Protein AF-A0A376TQ50-F1 (afdb_monomer)

Nearest PDB structures (foldseek):
  1t3d-assembly1_A  TM=9.884E-01  e=1.083E-07  Escherichia coli
  3gvd-assembly1_F  TM=9.855E-01  e=3.465E-07  Yersinia pestis
  4n69-assembly1_A  TM=9.812E-01  e=3.160E-06  Glycine max
  6wye-assembly1_A-3  TM=9.877E-01  e=5.992E-06  Neisseria gonorrhoeae
  4n6a-assembly2_B  TM=9.821E-01  e=6.731E-06  Glycine max

Structure (mmCIF, N/CA/C/O backbone):
data_AF-A0A376TQ50-F1
#
_entry.id   AF-A0A376TQ50-F1
#
loop_
_atom_site.group_PDB
_atom_site.id
_atom_site.type_symbol
_atom_site.label_atom_id
_atom_site.label_alt_id
_atom_site.label_comp_id
_atom_site.label_asym_id
_atom_site.label_entity_id
_atom_site.label_seq_id
_atom_site.pdbx_PDB_ins_code
_atom_site.Cartn_x
_atom_site.Cartn_y
_atom_site.Cartn_z
_atom_site.occupancy
_atom_site.B_iso_or_equiv
_atom_site.auth_seq_id
_atom_site.auth_comp_id
_atom_site.auth_asym_id
_atom_site.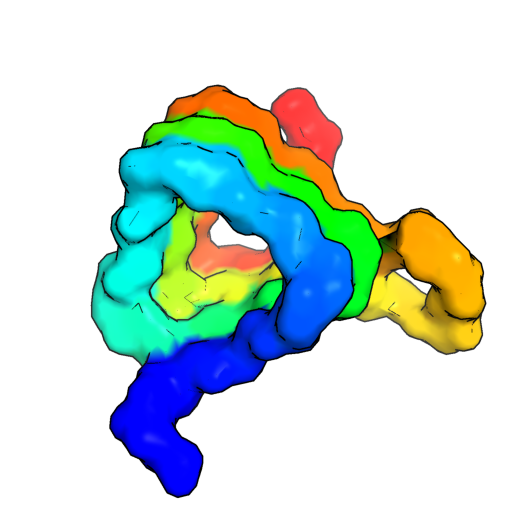auth_atom_id
_atom_site.pdbx_PDB_model_num
ATOM 1 N N . MET A 1 1 ? 11.815 -6.142 -14.886 1.00 58.25 1 MET A N 1
ATOM 2 C CA . MET A 1 1 ? 10.697 -5.821 -13.973 1.00 58.25 1 MET A CA 1
ATOM 3 C C . MET A 1 1 ? 9.412 -5.988 -14.763 1.00 58.25 1 MET A C 1
ATOM 5 O O . MET A 1 1 ? 9.276 -5.310 -15.770 1.00 58.25 1 MET A O 1
ATOM 9 N N . THR A 1 2 ? 8.554 -6.942 -14.397 1.00 85.88 2 THR A N 1
ATOM 10 C CA . THR A 1 2 ? 7.472 -7.431 -15.277 1.00 85.88 2 THR A CA 1
ATOM 11 C C . THR A 1 2 ? 6.269 -6.490 -15.335 1.00 85.88 2 THR A C 1
ATOM 13 O O . THR A 1 2 ? 5.776 -6.227 -16.423 1.00 85.88 2 THR A O 1
ATOM 16 N N . PHE A 1 3 ? 5.852 -5.924 -14.197 1.00 87.56 3 PHE A N 1
ATOM 17 C CA . PHE A 1 3 ? 4.589 -5.172 -14.097 1.00 87.56 3 PHE A CA 1
ATOM 18 C C . PHE A 1 3 ? 4.738 -3.685 -13.743 1.00 87.56 3 PHE A C 1
ATOM 20 O O . PHE A 1 3 ? 3.741 -2.982 -13.684 1.00 87.56 3 PHE A O 1
ATOM 27 N N . GLN A 1 4 ? 5.962 -3.203 -13.484 1.00 91.38 4 GLN A N 1
ATOM 28 C CA . GLN A 1 4 ? 6.235 -1.806 -13.091 1.00 91.38 4 GLN A CA 1
ATOM 29 C C . GLN A 1 4 ? 5.391 -1.323 -11.887 1.00 91.38 4 GLN A C 1
ATOM 31 O O . GLN A 1 4 ? 5.088 -0.138 -11.765 1.00 91.38 4 GLN A O 1
ATOM 36 N N . VAL A 1 5 ? 5.053 -2.264 -11.003 1.00 93.81 5 VAL A N 1
ATOM 37 C CA . VAL A 1 5 ? 4.364 -2.086 -9.723 1.00 93.81 5 VAL A CA 1
ATOM 38 C C . VAL A 1 5 ? 5.319 -2.550 -8.628 1.00 93.81 5 VAL A C 1
ATOM 40 O O . VAL A 1 5 ? 5.879 -3.645 -8.737 1.00 93.81 5 VAL A O 1
ATOM 43 N N . ASP A 1 6 ? 5.499 -1.733 -7.595 1.00 95.12 6 ASP A N 1
ATOM 44 C CA . ASP A 1 6 ? 6.289 -2.065 -6.410 1.00 95.12 6 ASP A CA 1
ATOM 45 C C . ASP A 1 6 ? 5.386 -2.063 -5.175 1.00 95.12 6 ASP A C 1
ATOM 47 O O . ASP A 1 6 ? 4.877 -1.026 -4.755 1.00 95.12 6 ASP A O 1
ATOM 51 N N . ILE A 1 7 ? 5.137 -3.244 -4.617 1.00 95.62 7 ILE A N 1
ATOM 52 C CA . ILE A 1 7 ? 4.319 -3.415 -3.418 1.00 95.62 7 ILE A CA 1
ATOM 53 C C . ILE A 1 7 ? 5.164 -4.153 -2.398 1.00 95.62 7 ILE A C 1
ATOM 55 O O . ILE A 1 7 ? 5.525 -5.316 -2.593 1.00 95.62 7 ILE A O 1
ATOM 59 N N . HIS A 1 8 ? 5.445 -3.485 -1.283 1.00 96.38 8 HIS A N 1
ATOM 60 C CA . HIS A 1 8 ? 6.143 -4.119 -0.182 1.00 96.38 8 HIS A CA 1
ATOM 61 C C . HIS A 1 8 ? 5.302 -5.283 0.380 1.00 96.38 8 HIS A C 1
ATOM 63 O O . HIS A 1 8 ? 4.116 -5.093 0.655 1.00 96.38 8 HIS A O 1
ATOM 69 N N . PRO A 1 9 ? 5.885 -6.470 0.640 1.00 96.69 9 PRO A N 1
ATOM 70 C CA . PRO A 1 9 ? 5.128 -7.656 1.062 1.00 96.69 9 PRO A CA 1
ATOM 71 C C . PRO A 1 9 ? 4.428 -7.511 2.422 1.00 96.69 9 PRO A C 1
ATOM 73 O O . PRO A 1 9 ? 3.492 -8.247 2.714 1.00 96.69 9 PRO A O 1
ATOM 76 N N . ALA A 1 10 ? 4.878 -6.576 3.262 1.00 96.81 10 ALA A N 1
ATOM 77 C CA . ALA A 1 10 ? 4.243 -6.277 4.550 1.00 96.81 10 ALA A CA 1
ATOM 78 C C . ALA A 1 10 ? 3.037 -5.319 4.456 1.00 96.81 10 ALA A C 1
ATOM 80 O O . ALA A 1 10 ? 2.341 -5.127 5.457 1.00 96.81 10 ALA A O 1
ATOM 81 N N . ALA A 1 11 ? 2.783 -4.723 3.283 1.00 96.44 11 ALA A N 1
ATOM 82 C CA . ALA A 1 11 ? 1.619 -3.871 3.084 1.00 96.44 11 ALA A CA 1
ATOM 83 C C . ALA A 1 11 ? 0.333 -4.682 3.292 1.00 96.44 11 ALA A C 1
ATOM 85 O O . ALA A 1 11 ? 0.218 -5.830 2.859 1.00 96.44 11 ALA A O 1
ATOM 86 N N . LYS A 1 12 ? -0.657 -4.083 3.955 1.00 97.56 12 LYS A N 1
ATOM 87 C CA . LYS A 1 12 ? -1.947 -4.735 4.201 1.00 97.56 12 LYS A CA 1
ATOM 88 C C . LYS A 1 12 ? -2.921 -4.312 3.116 1.00 97.56 12 LYS A C 1
ATOM 90 O O . LYS A 1 12 ? -3.232 -3.129 3.018 1.00 97.56 12 LYS A O 1
ATOM 95 N N . ILE A 1 13 ? -3.389 -5.265 2.318 1.00 97.06 13 ILE A N 1
ATOM 96 C CA . ILE A 1 13 ? -4.263 -5.008 1.172 1.00 97.06 13 ILE A CA 1
ATOM 97 C C . ILE A 1 13 ? -5.554 -5.808 1.344 1.00 97.06 13 ILE A C 1
ATOM 99 O O . ILE A 1 13 ? -5.512 -7.013 1.597 1.00 97.06 13 ILE A O 1
ATOM 103 N N . GLY A 1 14 ? -6.688 -5.117 1.248 1.00 96.69 14 GLY A N 1
ATOM 104 C CA . GLY A 1 14 ? -8.026 -5.690 1.281 1.00 96.69 14 GLY A CA 1
ATOM 105 C C . GLY A 1 14 ? -8.388 -6.437 -0.004 1.00 96.69 14 GLY A C 1
ATOM 106 O O . GLY A 1 14 ? -7.535 -6.833 -0.799 1.00 96.69 14 GLY A O 1
ATOM 107 N N . ARG A 1 15 ? -9.690 -6.643 -0.209 1.00 97.50 15 ARG A N 1
ATOM 108 C CA . ARG A 1 15 ? -10.252 -7.289 -1.410 1.00 97.50 15 ARG A CA 1
ATOM 109 C C . ARG A 1 15 ? -10.958 -6.271 -2.305 1.00 97.50 15 ARG A C 1
ATOM 111 O O . ARG A 1 15 ? -11.297 -5.191 -1.841 1.00 97.50 15 ARG A O 1
ATOM 118 N N . GLY A 1 16 ? -11.195 -6.627 -3.568 1.00 96.94 16 GLY A N 1
ATOM 119 C CA . GLY A 1 16 ? -11.866 -5.728 -4.520 1.00 96.94 16 GLY A CA 1
ATOM 120 C C . GLY A 1 16 ? -10.974 -4.585 -5.014 1.00 96.94 16 GLY A C 1
ATOM 121 O O . GLY A 1 16 ? -11.461 -3.505 -5.317 1.00 96.94 16 GLY A O 1
ATOM 122 N N . ILE A 1 17 ? -9.656 -4.802 -5.067 1.00 96.94 17 ILE A N 1
ATOM 123 C CA . ILE A 1 17 ? -8.698 -3.765 -5.462 1.00 96.94 17 ILE A CA 1
ATOM 124 C C . ILE A 1 17 ? -8.573 -3.698 -6.980 1.00 96.94 17 ILE A C 1
ATOM 126 O O . ILE A 1 17 ? -8.249 -4.698 -7.624 1.00 96.94 17 ILE A O 1
ATOM 130 N N . MET A 1 18 ? -8.757 -2.503 -7.536 1.00 96.31 18 MET A N 1
ATOM 131 C CA . MET A 1 18 ? -8.465 -2.207 -8.936 1.00 96.31 18 MET A CA 1
ATOM 132 C C . MET A 1 18 ? -7.162 -1.409 -9.031 1.00 96.31 18 MET A C 1
ATOM 134 O O . MET A 1 18 ? -7.060 -0.311 -8.488 1.00 96.31 18 MET A O 1
ATOM 138 N N . LEU A 1 19 ? -6.170 -1.957 -9.737 1.00 94.38 19 LEU A N 1
ATOM 139 C CA . LEU A 1 19 ? -4.959 -1.237 -10.135 1.00 94.38 19 LEU A CA 1
ATOM 140 C C . LEU A 1 19 ? -5.089 -0.883 -11.618 1.00 94.38 19 LEU A C 1
ATOM 142 O O . LEU A 1 19 ? -4.814 -1.714 -12.483 1.00 94.38 19 LEU A O 1
ATOM 146 N N . ASP A 1 20 ? -5.564 0.325 -11.905 1.00 93.06 20 ASP A N 1
ATOM 147 C CA . ASP A 1 20 ? -5.826 0.777 -13.269 1.00 93.06 20 ASP A CA 1
ATOM 148 C C . ASP A 1 20 ? -4.571 1.382 -13.901 1.00 93.06 20 ASP A C 1
ATOM 150 O O . ASP A 1 20 ? -3.882 2.193 -13.277 1.00 93.06 20 ASP A O 1
ATOM 154 N N . HIS A 1 21 ? -4.243 0.948 -15.122 1.00 93.62 21 HIS A N 1
ATOM 155 C CA . HIS A 1 21 ? -2.974 1.163 -15.841 1.00 93.62 21 HIS A CA 1
ATOM 156 C C . HIS A 1 21 ? -1.688 0.696 -15.116 1.00 93.62 21 HIS A C 1
ATOM 158 O O . HIS A 1 21 ? -0.707 0.369 -15.787 1.00 93.62 21 HIS A O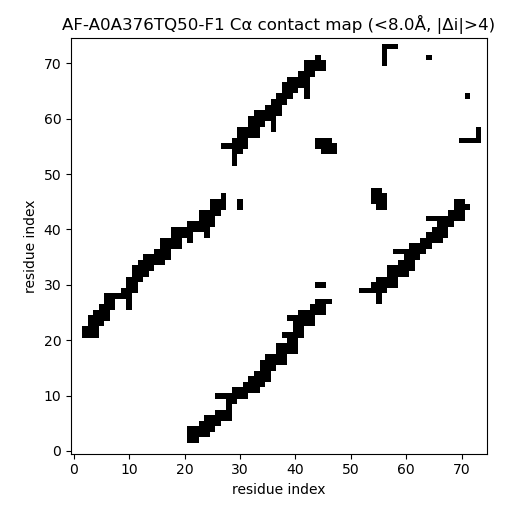 1
ATOM 164 N N . ALA A 1 22 ? -1.694 0.640 -13.779 1.00 88.25 22 ALA A N 1
ATOM 165 C CA . ALA A 1 22 ? -0.742 0.073 -12.817 1.00 88.25 22 ALA A CA 1
ATOM 166 C C . ALA A 1 22 ? 0.713 0.582 -12.855 1.00 88.25 22 ALA A C 1
ATOM 168 O O . ALA A 1 22 ? 1.437 0.483 -11.866 1.00 88.25 22 ALA A O 1
ATOM 169 N N . THR A 1 23 ? 1.149 1.164 -13.966 1.00 90.88 23 THR A N 1
ATOM 170 C CA . THR A 1 23 ? 2.522 1.616 -14.174 1.00 90.88 23 THR A CA 1
ATOM 171 C C . THR A 1 23 ? 2.890 2.677 -13.140 1.00 90.88 23 THR A C 1
ATOM 173 O O . THR A 1 23 ? 2.197 3.683 -13.004 1.00 90.88 23 THR A O 1
ATOM 176 N N . GLY A 1 24 ? 3.989 2.467 -12.414 1.00 89.62 24 GLY A N 1
ATOM 177 C CA . GLY A 1 24 ? 4.507 3.437 -11.448 1.00 89.62 24 GLY A CA 1
ATOM 178 C C . GLY A 1 24 ? 3.777 3.456 -10.104 1.00 89.62 24 GLY A C 1
ATOM 179 O O . GLY A 1 24 ? 3.939 4.419 -9.357 1.00 89.62 24 GLY A O 1
ATOM 180 N N . ILE A 1 25 ? 2.976 2.432 -9.784 1.00 94.06 25 ILE A N 1
ATOM 181 C CA . ILE A 1 25 ? 2.400 2.285 -8.443 1.00 94.06 25 ILE A CA 1
ATOM 182 C C . ILE A 1 25 ? 3.482 1.829 -7.457 1.00 94.06 25 ILE A C 1
ATOM 184 O O . ILE A 1 25 ? 4.160 0.829 -7.697 1.00 94.06 25 ILE A O 1
ATOM 188 N N . VAL A 1 26 ? 3.595 2.539 -6.332 1.00 94.75 26 VAL A N 1
ATOM 189 C CA . VAL A 1 26 ? 4.492 2.207 -5.215 1.00 94.75 26 VAL A CA 1
ATOM 190 C C . VAL A 1 26 ? 3.697 2.140 -3.912 1.00 94.75 26 VAL A C 1
ATOM 192 O O . VAL A 1 26 ? 3.067 3.121 -3.514 1.00 94.75 26 VAL A O 1
ATOM 195 N N . VAL A 1 27 ? 3.749 1.006 -3.214 1.00 95.3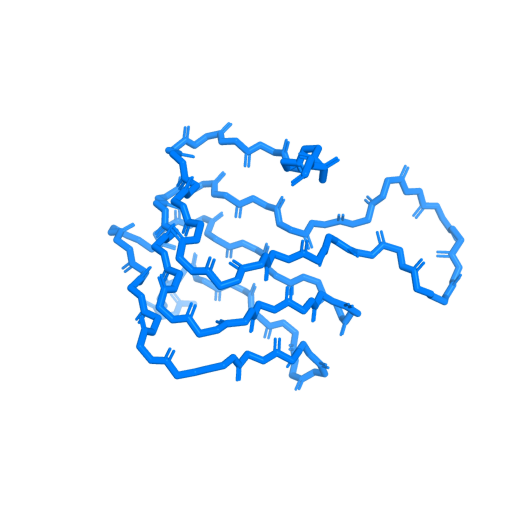1 27 VAL A N 1
ATOM 196 C CA . VAL A 1 27 ? 3.079 0.782 -1.925 1.00 95.31 27 VAL A CA 1
ATOM 197 C C . VAL A 1 27 ? 4.108 0.401 -0.869 1.00 95.31 27 VAL A C 1
ATOM 199 O O . VAL A 1 27 ? 4.744 -0.650 -0.947 1.00 95.31 27 VAL A O 1
ATOM 202 N N . GLY A 1 28 ? 4.278 1.269 0.128 1.00 95.06 28 GLY A N 1
ATOM 203 C CA . GLY A 1 28 ? 5.281 1.081 1.170 1.00 95.06 28 GLY A CA 1
ATOM 204 C C . GLY A 1 28 ? 4.878 0.102 2.277 1.00 95.06 28 GLY A C 1
ATOM 205 O O . GLY A 1 28 ? 3.721 -0.281 2.426 1.00 95.06 28 GLY A O 1
ATOM 206 N N . GLU A 1 29 ? 5.865 -0.270 3.093 1.00 96.12 29 GLU A N 1
ATOM 207 C CA . GLU A 1 29 ? 5.810 -1.358 4.081 1.00 96.12 29 GLU A CA 1
ATOM 208 C C . GLU A 1 29 ? 4.608 -1.333 5.029 1.00 96.12 29 GLU A C 1
ATOM 210 O O . GLU A 1 29 ? 3.997 -2.367 5.270 1.00 96.12 29 GLU A O 1
ATOM 215 N N . THR A 1 30 ? 4.273 -0.168 5.578 1.00 95.19 30 THR A N 1
ATOM 216 C CA . THR A 1 30 ? 3.214 -0.032 6.591 1.00 95.19 30 THR A CA 1
ATOM 217 C C . THR A 1 30 ? 1.901 0.470 6.001 1.00 95.19 30 THR A C 1
ATOM 219 O O . THR A 1 30 ? 0.999 0.843 6.753 1.00 95.19 30 THR A O 1
ATOM 222 N N . ALA A 1 31 ? 1.776 0.518 4.670 1.00 95.81 31 ALA A N 1
ATOM 223 C CA . ALA A 1 31 ? 0.560 0.986 4.023 1.00 95.81 31 ALA A CA 1
ATOM 224 C C . ALA A 1 31 ? -0.602 0.034 4.333 1.00 95.81 31 ALA A C 1
ATOM 226 O O . ALA A 1 31 ? -0.425 -1.183 4.443 1.00 95.81 31 ALA A O 1
ATOM 227 N N . VAL A 1 32 ? -1.795 0.604 4.487 1.00 97.00 32 VAL A N 1
ATOM 228 C CA . VAL A 1 32 ? -3.037 -0.165 4.611 1.00 97.00 32 VAL A CA 1
ATOM 229 C C . VAL A 1 32 ? -3.979 0.305 3.521 1.00 97.00 32 VAL A C 1
ATOM 231 O O . VAL A 1 32 ? -4.243 1.498 3.422 1.00 97.00 32 VAL A O 1
ATOM 234 N N . ILE A 1 33 ? -4.468 -0.628 2.717 1.00 96.69 33 ILE A N 1
ATOM 235 C CA . ILE A 1 33 ? -5.501 -0.423 1.711 1.00 96.69 33 ILE A CA 1
ATOM 236 C C . ILE A 1 33 ? -6.676 -1.306 2.128 1.00 96.69 33 ILE A C 1
ATOM 238 O O . ILE A 1 33 ? -6.527 -2.524 2.197 1.00 96.69 33 ILE A O 1
ATOM 242 N N . GLU A 1 34 ? -7.809 -0.700 2.472 1.00 98.00 34 GLU A N 1
ATOM 243 C CA . GLU A 1 34 ? -9.047 -1.413 2.812 1.00 98.00 34 GLU A CA 1
ATOM 244 C C . GLU A 1 34 ? -9.742 -1.960 1.543 1.00 98.00 34 GLU A C 1
ATOM 246 O O . GLU A 1 34 ? -9.108 -2.101 0.497 1.00 98.00 34 GLU A O 1
ATOM 251 N N . ASN A 1 35 ? -11.009 -2.371 1.632 1.00 98.00 35 ASN A N 1
ATOM 252 C CA . ASN A 1 35 ? -11.693 -3.029 0.515 1.00 98.00 35 ASN A CA 1
ATOM 253 C C . ASN A 1 35 ? -12.145 -2.036 -0.564 1.00 98.00 35 ASN A C 1
ATOM 255 O O . ASN A 1 35 ? -12.308 -0.846 -0.303 1.00 98.00 35 ASN A O 1
ATOM 259 N N . ASP A 1 36 ? -12.380 -2.546 -1.771 1.00 97.44 36 ASP A N 1
ATOM 260 C CA . ASP A 1 36 ? -13.049 -1.825 -2.860 1.00 97.44 36 ASP A CA 1
ATOM 261 C C . ASP A 1 36 ? -12.370 -0.487 -3.218 1.00 97.44 36 ASP A C 1
ATOM 263 O O . ASP A 1 36 ? -13.015 0.525 -3.490 1.00 97.44 36 ASP A O 1
ATOM 267 N N . VAL A 1 37 ? -11.033 -0.480 -3.202 1.00 96.56 37 VAL A N 1
ATOM 268 C CA . VAL A 1 37 ? -10.201 0.685 -3.536 1.00 96.56 37 VAL A CA 1
ATOM 269 C C . VAL A 1 37 ? -9.753 0.631 -4.995 1.00 96.56 37 VAL A C 1
ATOM 271 O O . VAL A 1 37 ? -9.300 -0.403 -5.489 1.00 96.56 37 VAL A O 1
ATOM 274 N N . SER A 1 38 ? -9.804 1.782 -5.669 1.00 96.00 38 SER A N 1
ATOM 275 C CA . SER A 1 38 ? -9.287 1.961 -7.034 1.00 96.00 38 SER A CA 1
ATOM 276 C C .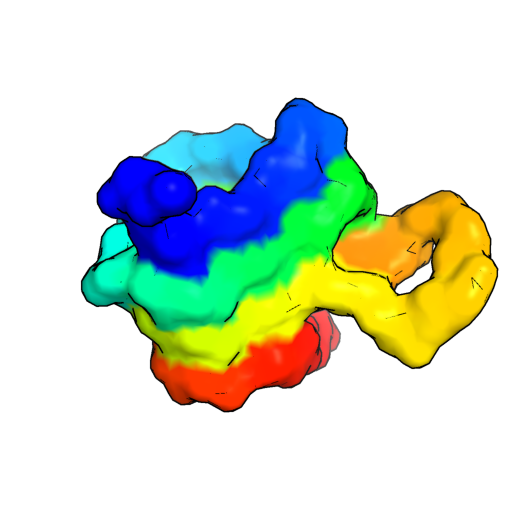 SER A 1 38 ? -8.056 2.869 -7.049 1.00 96.00 38 SER A C 1
ATOM 278 O O . SER A 1 38 ? -8.102 3.987 -6.534 1.00 96.00 38 SER A O 1
ATOM 280 N N . ILE A 1 39 ? -6.958 2.409 -7.654 1.00 94.50 39 ILE A N 1
ATOM 281 C CA . ILE A 1 39 ? -5.670 3.115 -7.719 1.00 94.50 39 ILE A CA 1
ATOM 282 C C . ILE A 1 39 ? -5.225 3.227 -9.178 1.00 94.50 39 ILE A C 1
ATOM 284 O O . ILE A 1 39 ? -5.086 2.212 -9.855 1.00 94.50 39 ILE A O 1
ATOM 288 N N . LEU A 1 40 ? -4.987 4.451 -9.652 1.00 93.81 40 LEU A N 1
ATOM 289 C CA . LEU A 1 40 ? -4.515 4.725 -11.014 1.00 93.81 40 LEU A CA 1
ATOM 290 C C . LEU A 1 40 ? -2.973 4.729 -11.105 1.00 93.81 40 LEU A C 1
ATOM 292 O O . LEU A 1 40 ? -2.268 4.629 -10.099 1.00 93.81 40 LEU A O 1
ATOM 296 N N . GLN A 1 41 ? -2.435 4.881 -12.319 1.00 93.38 41 GLN A N 1
ATOM 297 C CA . GLN A 1 41 ? -0.994 4.957 -12.574 1.00 93.38 41 GLN A CA 1
ATOM 298 C C . GLN A 1 41 ? -0.270 6.051 -11.767 1.00 93.38 41 GLN A C 1
ATOM 300 O O . GLN A 1 41 ? -0.821 7.112 -11.450 1.00 93.38 41 GLN A O 1
ATOM 305 N N . SER A 1 42 ? 1.017 5.812 -11.512 1.00 92.19 42 SER A N 1
ATOM 306 C CA . SER A 1 42 ? 1.942 6.744 -10.852 1.00 92.19 42 SER A CA 1
ATOM 307 C C . SER A 1 42 ? 1.526 7.171 -9.436 1.00 92.19 42 SER A C 1
ATOM 309 O O . SER A 1 42 ? 1.891 8.257 -8.985 1.00 92.19 42 SER A O 1
ATOM 311 N N . VAL A 1 43 ? 0.748 6.349 -8.727 1.00 93.31 43 VAL A N 1
ATOM 312 C CA . VAL A 1 43 ? 0.377 6.600 -7.327 1.00 93.31 43 VAL A CA 1
ATOM 313 C C . VAL A 1 43 ? 1.449 6.064 -6.383 1.00 93.31 43 VAL A C 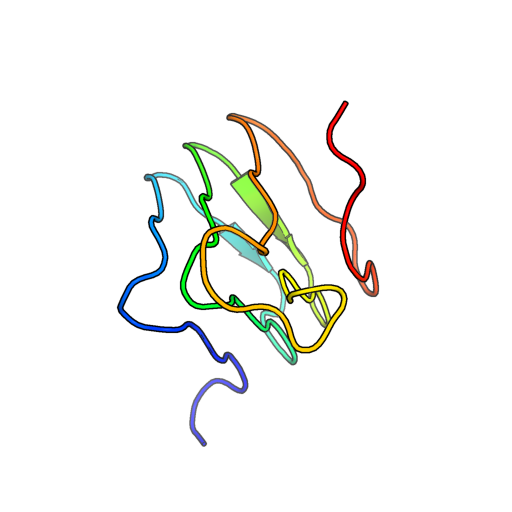1
ATOM 315 O O . VAL A 1 43 ? 1.859 4.910 -6.473 1.00 93.31 43 VAL A O 1
ATOM 318 N N . THR A 1 44 ? 1.857 6.889 -5.417 1.00 93.56 44 THR A N 1
ATOM 319 C CA . THR A 1 44 ? 2.807 6.491 -4.368 1.00 93.56 44 THR A CA 1
ATOM 320 C C . THR A 1 44 ? 2.173 6.582 -2.982 1.00 93.56 44 THR A C 1
ATOM 322 O O . THR A 1 44 ? 1.850 7.669 -2.498 1.00 93.56 44 THR A O 1
ATOM 325 N N . LEU A 1 45 ? 2.056 5.431 -2.315 1.00 92.44 45 LEU A N 1
ATOM 326 C CA . LEU A 1 45 ? 1.704 5.278 -0.900 1.00 92.44 45 LEU A CA 1
ATOM 327 C C . LEU A 1 45 ? 2.984 5.121 -0.061 1.00 92.44 45 LEU A C 1
ATOM 329 O O . LEU A 1 45 ? 3.216 4.106 0.600 1.00 92.44 45 LEU A O 1
ATOM 333 N N . GLY A 1 46 ? 3.853 6.128 -0.164 1.00 91.00 46 GLY A N 1
ATOM 334 C CA . GLY A 1 46 ? 5.179 6.183 0.453 1.00 91.00 46 GLY A CA 1
ATOM 335 C C . GLY A 1 46 ? 5.199 6.910 1.800 1.00 91.00 46 GLY A C 1
ATOM 336 O O . GLY A 1 46 ? 4.224 7.538 2.203 1.00 91.00 46 GLY A O 1
ATOM 337 N N . GLY A 1 47 ? 6.326 6.823 2.508 1.00 86.12 47 GLY A N 1
ATOM 338 C CA . GLY A 1 47 ? 6.548 7.577 3.745 1.00 86.12 47 GLY A CA 1
ATOM 339 C C . GLY A 1 47 ? 7.084 8.986 3.492 1.00 86.12 47 GLY A C 1
ATOM 340 O O . GLY A 1 47 ? 7.766 9.229 2.501 1.00 86.12 47 GLY A O 1
ATOM 341 N N . THR A 1 48 ? 6.823 9.912 4.416 1.00 76.88 48 THR A N 1
ATOM 342 C CA . THR A 1 48 ? 7.226 11.329 4.307 1.00 76.88 48 THR A CA 1
ATOM 343 C C . THR A 1 48 ? 8.606 11.653 4.894 1.00 76.88 48 THR A C 1
ATOM 345 O O .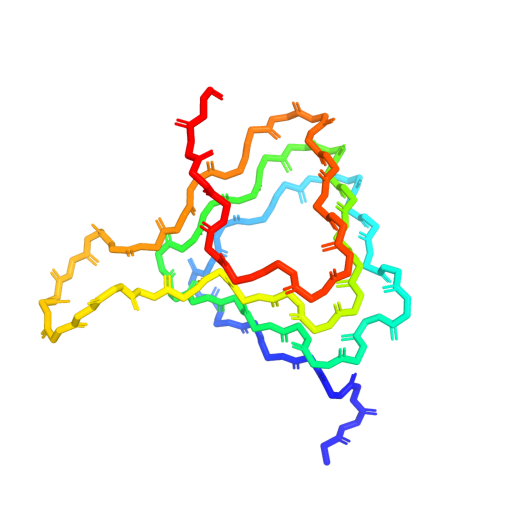 THR A 1 48 ? 8.984 12.822 4.947 1.00 76.88 48 THR A O 1
ATOM 348 N N . GLY A 1 49 ? 9.389 10.666 5.348 1.00 70.75 49 GLY A N 1
ATOM 349 C CA . GLY A 1 49 ? 10.675 10.942 6.000 1.00 70.75 49 GLY A CA 1
ATOM 350 C C . GLY A 1 49 ? 11.506 9.716 6.387 1.00 70.75 49 GLY A C 1
ATOM 351 O O . GLY A 1 49 ? 11.221 8.592 5.978 1.00 70.75 49 GLY A O 1
ATOM 352 N N . LYS A 1 50 ? 12.557 9.954 7.189 1.00 68.19 50 LYS A N 1
ATOM 353 C CA . LYS A 1 50 ? 13.564 8.955 7.617 1.00 68.19 50 LYS A CA 1
ATOM 354 C C . LYS A 1 50 ? 13.188 8.165 8.878 1.00 68.19 50 LYS A C 1
ATOM 356 O O . LYS A 1 50 ? 13.968 7.331 9.327 1.00 68.19 50 LYS A O 1
ATOM 361 N N . SER A 1 51 ? 12.025 8.431 9.461 1.00 69.88 51 SER A N 1
ATOM 362 C CA . SER A 1 51 ? 11.578 7.752 10.677 1.00 69.88 51 SER A CA 1
ATOM 363 C C . SER A 1 51 ? 11.110 6.325 10.366 1.00 69.88 51 SER A C 1
ATOM 365 O O . SER A 1 51 ? 10.467 6.075 9.342 1.00 69.88 51 SER A O 1
ATOM 367 N N . GLY A 1 52 ? 11.461 5.380 11.240 1.00 76.00 52 GLY A N 1
ATOM 368 C CA . GLY A 1 52 ? 10.898 4.027 11.239 1.00 76.00 52 GLY A CA 1
ATOM 369 C C . GLY A 1 52 ? 9.502 3.992 11.869 1.00 76.00 52 GLY A C 1
ATOM 370 O O . GLY A 1 52 ? 9.060 4.976 12.462 1.00 76.00 52 GLY A O 1
ATOM 371 N N . GLY A 1 53 ? 8.820 2.851 11.759 1.00 83.56 53 GLY A N 1
ATOM 372 C CA . GLY A 1 53 ? 7.472 2.659 12.303 1.00 83.56 53 GLY A CA 1
ATOM 373 C C . GLY A 1 53 ? 6.363 2.985 11.302 1.00 83.56 53 GLY A C 1
ATOM 374 O O . GLY A 1 53 ? 6.573 2.938 10.089 1.00 83.56 53 GLY A O 1
ATOM 375 N N . ASP A 1 54 ? 5.162 3.278 11.809 1.00 88.31 54 ASP A N 1
ATOM 376 C CA . ASP A 1 54 ? 3.999 3.504 10.954 1.00 88.31 54 ASP A CA 1
ATOM 377 C C . ASP A 1 54 ? 4.047 4.874 10.268 1.00 88.31 54 ASP A C 1
ATOM 379 O O . ASP A 1 54 ? 3.796 5.908 10.884 1.00 88.31 54 ASP A O 1
ATOM 383 N N . ARG A 1 55 ? 4.404 4.870 8.981 1.00 90.00 55 ARG A N 1
ATOM 384 C CA . ARG A 1 55 ? 4.702 6.090 8.218 1.00 90.00 55 ARG A CA 1
ATOM 385 C C . ARG A 1 55 ? 4.043 6.161 6.846 1.00 90.00 55 ARG A C 1
ATOM 387 O O . ARG A 1 55 ? 4.284 7.118 6.119 1.00 90.00 55 ARG A O 1
ATOM 394 N N . HIS A 1 56 ? 3.284 5.139 6.469 1.00 92.88 56 HIS A N 1
ATOM 395 C CA . HIS A 1 56 ? 2.658 5.041 5.154 1.00 92.88 56 HIS A CA 1
ATOM 396 C C . HIS A 1 56 ? 1.142 5.303 5.244 1.00 92.88 56 HIS A C 1
ATOM 398 O O . HIS A 1 56 ? 0.547 5.096 6.308 1.00 92.88 56 HIS A O 1
ATOM 404 N N . PRO A 1 57 ? 0.494 5.741 4.148 1.00 92.06 57 PRO A N 1
ATOM 405 C CA . PRO A 1 57 ? -0.934 6.060 4.132 1.00 92.06 57 PRO A CA 1
ATOM 406 C C . PRO A 1 57 ? -1.861 4.900 4.519 1.00 92.06 57 PRO A C 1
ATOM 408 O O . PRO A 1 57 ? -1.559 3.725 4.288 1.00 92.06 57 PRO A O 1
ATOM 411 N N . LYS A 1 58 ? -3.030 5.260 5.066 1.00 94.62 58 LYS A N 1
ATOM 412 C CA . LYS A 1 58 ? -4.159 4.359 5.334 1.00 94.62 58 LYS A CA 1
ATOM 413 C C . LYS A 1 58 ? -5.312 4.751 4.418 1.00 94.62 58 LYS A C 1
ATOM 415 O O . LYS A 1 58 ? -5.901 5.815 4.592 1.00 94.62 58 LYS A O 1
ATOM 420 N N . ILE A 1 59 ? -5.575 3.924 3.418 1.00 94.38 59 ILE A N 1
ATOM 421 C CA . ILE A 1 59 ? -6.611 4.133 2.414 1.00 94.38 59 ILE A CA 1
ATOM 422 C C . ILE A 1 59 ? -7.854 3.374 2.856 1.00 94.38 59 ILE A C 1
ATOM 424 O O . ILE A 1 59 ? -7.801 2.159 3.046 1.00 94.38 59 ILE A O 1
ATOM 428 N N . ARG A 1 60 ? -8.939 4.119 3.064 1.00 94.69 60 ARG A N 1
ATOM 429 C CA . ARG A 1 60 ? -10.206 3.587 3.564 1.00 94.69 60 ARG A CA 1
ATOM 430 C C . ARG A 1 60 ? -11.033 2.928 2.468 1.00 94.69 60 ARG A C 1
ATOM 432 O O . ARG A 1 60 ? -10.767 3.123 1.283 1.00 94.69 60 ARG A O 1
ATOM 439 N N . GLU A 1 61 ? -12.005 2.132 2.892 1.00 96.31 61 GLU A N 1
ATOM 440 C CA . GLU A 1 61 ? -12.907 1.402 2.004 1.00 96.31 61 GLU A CA 1
ATOM 441 C C . GLU A 1 61 ? -13.617 2.344 1.015 1.00 96.31 61 GLU A C 1
ATOM 443 O O . GLU A 1 61 ? -14.063 3.431 1.386 1.00 96.31 61 GLU A O 1
ATOM 448 N N . GLY A 1 62 ? -13.683 1.944 -0.260 1.00 92.69 62 GLY A N 1
ATOM 449 C CA . GLY A 1 62 ? -14.354 2.705 -1.324 1.00 92.69 62 GLY A CA 1
ATOM 450 C C . GLY A 1 62 ? -13.588 3.923 -1.864 1.00 92.69 62 GLY A C 1
ATOM 451 O O . GLY A 1 62 ? -14.124 4.674 -2.681 1.00 92.69 62 GLY A O 1
ATOM 452 N N . VAL A 1 63 ? -12.347 4.161 -1.424 1.00 93.50 63 VAL A N 1
ATOM 453 C CA . VAL A 1 63 ? -11.546 5.300 -1.900 1.00 93.50 63 VAL A CA 1
ATOM 454 C C . VAL A 1 63 ? -11.068 5.089 -3.343 1.00 93.50 63 VAL A C 1
ATOM 456 O O . VAL A 1 63 ? -10.591 4.021 -3.724 1.00 93.50 63 VAL A O 1
ATOM 459 N N . MET A 1 64 ? -11.113 6.162 -4.135 1.00 92.69 64 MET A N 1
ATOM 460 C CA . MET A 1 64 ? -10.500 6.239 -5.462 1.00 92.69 64 MET A CA 1
ATOM 461 C C . MET A 1 64 ? -9.309 7.207 -5.445 1.00 92.69 64 MET A C 1
ATOM 463 O O . MET A 1 64 ? -9.450 8.371 -5.064 1.00 92.69 64 MET A O 1
ATOM 467 N N . ILE A 1 65 ? -8.139 6.747 -5.895 1.00 89.06 65 ILE A N 1
ATOM 468 C CA . ILE A 1 65 ? -6.917 7.555 -5.995 1.00 89.06 65 ILE A CA 1
ATOM 469 C C . ILE A 1 65 ? -6.579 7.790 -7.467 1.00 89.06 65 ILE A C 1
ATOM 471 O O . ILE A 1 65 ? -6.124 6.888 -8.167 1.00 89.06 65 ILE A O 1
ATOM 475 N N . GLY A 1 66 ? -6.795 9.028 -7.919 1.00 85.00 66 GLY A N 1
ATOM 476 C CA . GLY A 1 66 ? -6.494 9.474 -9.281 1.00 85.00 66 GLY A CA 1
ATOM 477 C C . GLY A 1 66 ? -5.000 9.478 -9.626 1.00 85.00 66 GLY A C 1
ATOM 478 O O . GLY A 1 66 ? -4.139 9.521 -8.747 1.00 85.00 66 GLY A O 1
ATOM 479 N N . ALA A 1 67 ? -4.712 9.470 -10.929 1.00 76.31 67 ALA A N 1
ATOM 480 C CA . ALA A 1 67 ? -3.362 9.384 -11.474 1.00 76.31 67 ALA A CA 1
ATOM 481 C C . ALA A 1 67 ? -2.439 10.513 -10.992 1.00 76.31 67 ALA A C 1
ATOM 483 O O . ALA A 1 67 ? -2.858 11.667 -10.876 1.00 76.31 67 ALA A O 1
ATOM 484 N N . GLY A 1 68 ? -1.170 10.178 -10.746 1.00 60.97 68 GLY A N 1
ATOM 485 C CA . GLY A 1 68 ? -0.140 11.151 -10.365 1.00 60.97 68 GLY A CA 1
ATOM 486 C C . GLY A 1 68 ? -0.309 11.756 -8.968 1.00 60.97 68 GLY A C 1
ATOM 487 O O . GLY A 1 68 ? 0.336 12.756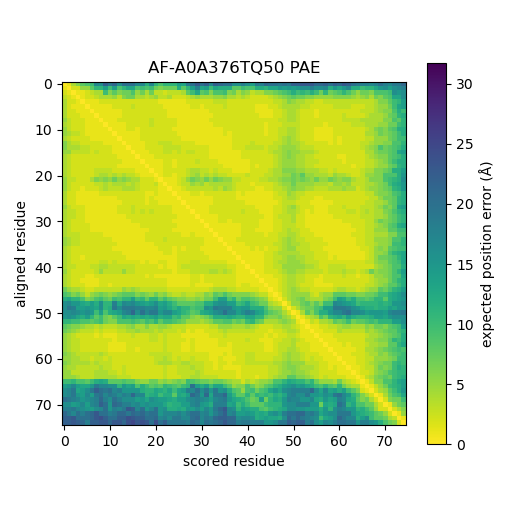 -8.658 1.00 60.97 68 GLY A O 1
ATOM 488 N N . ARG A 1 69 ? -1.171 11.185 -8.113 1.00 60.81 69 ARG A N 1
ATOM 489 C CA . ARG A 1 69 ? -1.245 11.587 -6.706 1.00 60.81 69 ARG A CA 1
ATOM 490 C C . ARG A 1 69 ? -0.172 10.891 -5.881 1.00 60.81 69 ARG A C 1
ATOM 492 O O . ARG A 1 69 ? -0.224 9.690 -5.618 1.00 60.81 69 ARG A O 1
ATOM 499 N N . GLU A 1 70 ? 0.759 11.695 -5.399 1.00 56.38 70 GLU A N 1
ATOM 500 C CA . GLU A 1 70 ? 1.644 11.352 -4.298 1.00 56.38 70 GLU A CA 1
ATOM 501 C C . GLU A 1 70 ? 0.912 11.587 -2.971 1.00 56.38 70 GLU A C 1
ATOM 503 O O . GLU A 1 70 ? 0.433 12.686 -2.692 1.00 56.38 70 GLU A O 1
A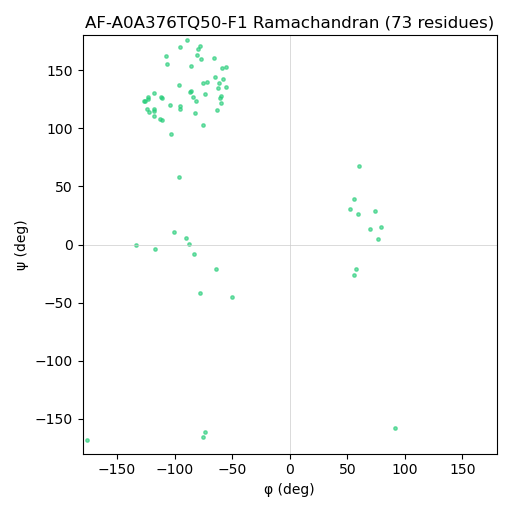TOM 508 N N . ASN A 1 71 ? 0.818 10.546 -2.141 1.00 58.97 71 ASN A N 1
ATOM 509 C CA . ASN A 1 71 ? 0.496 10.689 -0.723 1.00 58.97 71 ASN A CA 1
ATOM 510 C C . ASN A 1 71 ? -0.879 11.350 -0.417 1.00 58.97 71 ASN A C 1
ATOM 512 O O . ASN A 1 71 ? -0.936 12.471 0.104 1.00 58.97 71 ASN A O 1
ATOM 516 N N . PRO A 1 72 ? -2.013 10.686 -0.730 1.00 54.94 72 PRO A N 1
ATOM 517 C CA . PRO A 1 72 ? -3.339 11.239 -0.465 1.00 54.94 72 PRO A CA 1
ATOM 518 C C . PRO A 1 72 ? -3.512 11.511 1.036 1.00 54.94 72 PRO A C 1
ATOM 520 O O . PRO A 1 72 ? -3.364 10.617 1.870 1.00 54.94 72 PRO A O 1
ATOM 523 N N . ARG A 1 73 ? -3.805 12.769 1.389 1.00 48.44 73 ARG A N 1
ATOM 524 C CA . ARG A 1 73 ? -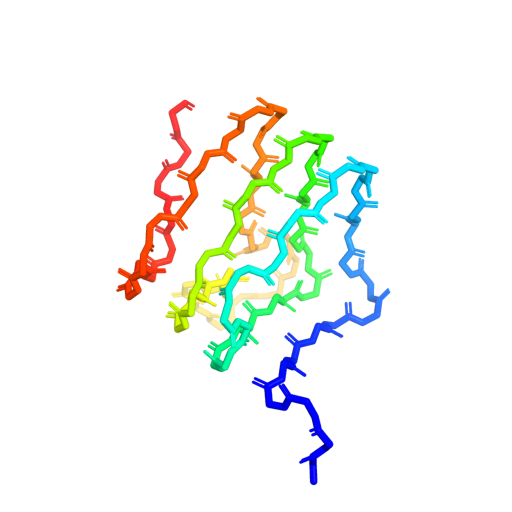4.132 13.150 2.768 1.00 48.44 73 ARG A CA 1
ATOM 525 C C . ARG A 1 73 ? -5.370 12.372 3.213 1.00 48.44 73 ARG A C 1
ATOM 527 O O . ARG A 1 73 ? -6.374 12.380 2.506 1.00 48.44 73 ARG A O 1
ATOM 534 N N . GLN A 1 74 ? -5.265 11.708 4.363 1.00 41.94 74 GLN A N 1
ATOM 535 C CA . GLN A 1 74 ? -6.385 11.031 5.011 1.00 41.94 74 GLN A CA 1
ATOM 536 C C . GLN A 1 74 ? -7.428 12.092 5.392 1.00 41.94 74 GLN A C 1
ATOM 538 O O . GLN A 1 74 ? -7.119 12.979 6.188 1.00 41.94 74 GLN A O 1
ATOM 543 N N . TYR A 1 75 ? -8.617 12.016 4.800 1.00 44.91 75 TYR A N 1
ATOM 544 C CA . TYR A 1 75 ? -9.843 12.598 5.342 1.00 44.91 75 TYR A CA 1
ATOM 545 C C . TYR A 1 75 ? -10.787 11.446 5.660 1.00 44.91 75 TYR A C 1
ATOM 547 O O . TYR A 1 75 ? -10.820 10.498 4.841 1.00 44.91 75 TYR A O 1
#

Organism: Escherichia coli (NCBI:txid562)

Sequence (75 aa):
MTFQVDIHPAAKIGRGIMLDHATGIVVGETAVIENDVSILQSVTLGGTGKSGGDRHPKIREGVMIGAGRENPRQY

InterPro domains:
  IPR011004 Trimeric LpxA-like superfamily [SSF51161] (3-68)

Radius of gyration: 11.41 Å; Cα contacts (8 Å, |Δi|>4): 185; chains: 1; bounding box: 28×21×28 Å

Foldseek 3Di:
DPQLAAADPQEAAEELEAEAVRHQHAHDNQEYAYYNEYEYHNEYQDFPDDDDDRGGYYHDYNYYHDYNDYHDDDD

Solvent-accessible surface area (backbone atoms only — not comparable to full-atom values): 4181 Å² total; per-residue (Å²): 128,93,67,53,56,47,68,38,89,70,33,46,71,52,53,67,69,42,69,42,89,31,42,53,27,36,38,29,52,57,19,33,37,39,37,46,25,38,38,29,28,42,22,32,33,49,58,93,66,92,72,83,75,90,50,28,46,68,45,56,66,64,41,72,45,62,64,65,42,67,56,77,78,80,126

Mean predicted aligned error: 5.3 Å

Secondary structure (DSSP, 8-state):
--SSEEE-TT-EE-SS-EESS-TTEEE-TT-EE-SS-EE-TT-EE--SSS--SS-S-EEPTT-EE-TT-BSPPP-

pLDDT: mean 87.26, std 14.07, range [41.94, 98.0]